Protein AF-A0A182SA28-F1 (afdb_monomer)

Sequence (100 aa):
LNVCTVRDQAQEDSLHHVNSLIDLIIASEDPVMSRQKCQQYLNACSTTDTTVYTDYDPSTICTDKKFESVLLGCTLDDQKTIKKRLQALLVYLTQQTIVH

Mean predicted aligned error: 6.6 Å

Secondary structure (DSSP, 8-state):
--------HHHHHHHHHHHHHHHHHHH-S-HHHHHHHHHHHHHHTTTT-TT---S--TTT----HHHHHHHTTS-HHHHHHHHHHHHHHHHHHHHHHH--

Organism: NCBI:txid74869

Solvent-accessible surface area (backbone atoms only — not comparable to full-atom values): 5789 Å² total; per-residue (Å²): 134,88,81,77,81,88,70,56,71,67,27,49,54,22,44,53,50,48,51,54,58,52,48,54,41,72,70,44,90,48,48,63,61,27,32,54,50,39,50,16,49,45,48,35,56,41,76,81,42,90,81,74,82,71,94,65,62,77,89,72,66,59,55,38,65,70,56,32,59,35,47,70,46,28,52,73,68,53,46,55,50,51,42,53,52,40,54,56,50,37,56,53,31,50,56,66,52,68,79,109

Nearest PDB structures (foldseek):
  8s6n-assembly4_G  TM=4.020E-01  e=2.499E+00  Mycosarcoma maydis
  1yhu-assembly1_D  TM=3.275E-01  e=7.297E+00  Riftia pachyptila

Structure (mmCIF, N/CA/C/O backbone):
data_AF-A0A182SA28-F1
#
_entry.id   AF-A0A182SA28-F1
#
loop_
_atom_site.group_PDB
_atom_site.id
_atom_site.type_symbol
_atom_site.label_atom_id
_atom_site.label_alt_id
_atom_site.label_comp_id
_atom_site.label_asym_id
_atom_site.label_entity_id
_atom_site.label_seq_id
_atom_site.pdbx_PDB_ins_code
_atom_site.Cartn_x
_atom_site.Cartn_y
_atom_site.Cartn_z
_atom_site.occupancy
_atom_site.B_iso_or_equiv
_atom_site.auth_seq_id
_atom_site.auth_comp_id
_atom_site.auth_asym_id
_atom_site.auth_atom_id
_atom_site.pdbx_PDB_model_num
ATOM 1 N N . LEU A 1 1 ? -15.235 -20.071 8.521 1.00 40.16 1 LEU A N 1
ATOM 2 C CA . LEU A 1 1 ? -15.458 -18.892 9.388 1.00 40.16 1 LEU A CA 1
ATOM 3 C C . LEU A 1 1 ? -15.185 -17.657 8.548 1.00 40.16 1 LEU A C 1
ATOM 5 O O . LEU A 1 1 ? -14.041 -17.461 8.167 1.00 40.16 1 LEU A O 1
ATOM 9 N N . ASN A 1 2 ? -16.221 -16.901 8.184 1.00 47.81 2 ASN A N 1
ATOM 10 C CA . ASN A 1 2 ? -16.047 -15.621 7.501 1.00 47.81 2 ASN A CA 1
ATOM 11 C C . ASN A 1 2 ? -15.950 -14.554 8.595 1.00 47.81 2 ASN A C 1
ATOM 13 O O . ASN A 1 2 ? -16.961 -14.183 9.185 1.00 47.81 2 ASN A O 1
ATOM 17 N N . VAL A 1 3 ? -14.729 -14.172 8.963 1.00 58.66 3 VAL A N 1
ATOM 18 C CA . VAL A 1 3 ? -14.503 -13.117 9.956 1.00 58.66 3 VAL A CA 1
ATOM 19 C C . VAL A 1 3 ? -14.695 -11.791 9.226 1.00 58.66 3 VAL A C 1
ATOM 21 O O . VAL A 1 3 ? -13.827 -11.376 8.467 1.00 58.66 3 VAL A O 1
ATOM 24 N N . CYS A 1 4 ? -15.858 -11.161 9.386 1.00 75.12 4 CYS A N 1
ATOM 25 C CA . CYS A 1 4 ? -16.035 -9.775 8.963 1.00 75.12 4 CYS A CA 1
ATOM 26 C C . CYS A 1 4 ? -15.333 -8.882 9.982 1.00 75.12 4 CYS A C 1
ATOM 28 O O . CYS A 1 4 ? -15.777 -8.779 11.125 1.00 75.12 4 CYS A O 1
ATOM 30 N N . THR A 1 5 ? -14.240 -8.245 9.570 1.00 81.25 5 THR A N 1
ATOM 31 C CA . THR A 1 5 ? -13.641 -7.143 10.321 1.00 8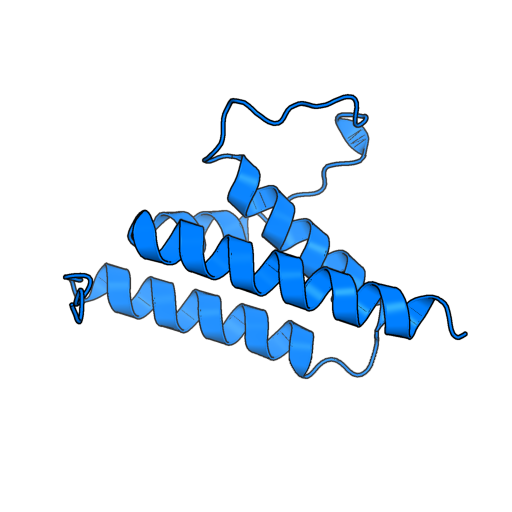1.25 5 THR A CA 1
ATOM 32 C C . THR A 1 5 ? -14.686 -6.036 10.451 1.00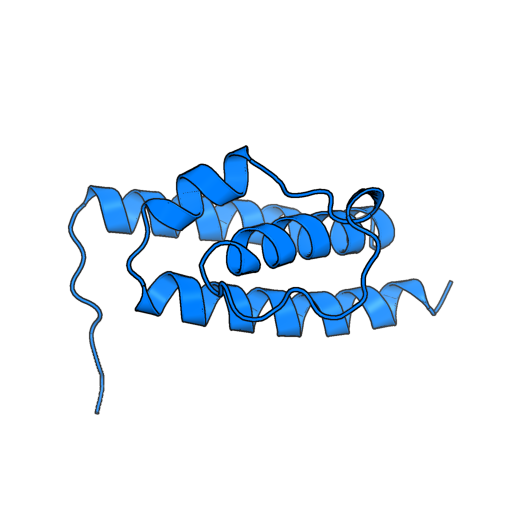 81.25 5 THR A C 1
ATOM 34 O O . THR A 1 5 ? -15.156 -5.514 9.442 1.00 81.25 5 THR A O 1
ATOM 37 N N . VAL A 1 6 ? -15.099 -5.712 11.677 1.00 90.31 6 VAL A N 1
ATOM 38 C CA . VAL A 1 6 ? -16.012 -4.589 11.929 1.00 90.31 6 VAL A CA 1
ATOM 39 C C . VAL A 1 6 ? -15.219 -3.295 11.788 1.00 90.31 6 VAL A C 1
ATOM 41 O O . VAL A 1 6 ? -14.162 -3.166 12.405 1.00 90.31 6 VAL A O 1
ATOM 44 N N . ARG A 1 7 ? -15.728 -2.358 10.983 1.00 93.62 7 ARG A N 1
ATOM 45 C CA . ARG A 1 7 ? -15.110 -1.051 10.744 1.00 93.62 7 ARG A CA 1
ATOM 46 C C . ARG A 1 7 ? -16.114 0.068 10.961 1.00 93.62 7 ARG A C 1
ATOM 48 O O . ARG A 1 7 ? -17.295 -0.095 10.656 1.00 93.62 7 ARG A O 1
ATOM 55 N N . ASP A 1 8 ? -15.639 1.195 11.470 1.00 96.12 8 ASP A N 1
ATOM 56 C CA . ASP A 1 8 ? -16.349 2.463 11.331 1.00 96.12 8 ASP A CA 1
ATOM 57 C C . ASP A 1 8 ? -16.036 3.127 9.975 1.00 96.12 8 ASP A C 1
ATOM 59 O O . ASP A 1 8 ? -15.211 2.647 9.193 1.00 96.12 8 ASP A O 1
ATOM 63 N N . GLN A 1 9 ? -16.713 4.240 9.684 1.00 97.25 9 GLN A N 1
ATOM 64 C CA . GLN A 1 9 ? -16.539 4.950 8.416 1.00 97.25 9 GLN A CA 1
ATOM 65 C C . GLN A 1 9 ? -15.099 5.447 8.214 1.00 97.25 9 GLN A C 1
ATOM 67 O O . GLN A 1 9 ? -14.574 5.358 7.109 1.00 97.25 9 GLN A O 1
ATOM 72 N N . ALA A 1 10 ? -14.440 5.931 9.270 1.00 97.75 10 ALA A N 1
ATOM 73 C CA . ALA A 1 10 ? -13.085 6.466 9.168 1.00 97.75 10 ALA A CA 1
ATOM 74 C C . ALA A 1 10 ? -12.058 5.357 8.883 1.00 97.75 10 ALA A C 1
ATOM 76 O O . ALA A 1 10 ? -11.097 5.564 8.135 1.00 97.75 10 ALA A O 1
ATOM 77 N N . GLN A 1 11 ? -12.275 4.169 9.448 1.00 97.81 11 GLN A N 1
ATOM 78 C CA . GLN A 1 11 ? -11.471 2.979 9.182 1.00 97.81 11 GLN A CA 1
ATOM 79 C C . GLN A 1 11 ? -11.656 2.476 7.747 1.00 97.81 11 GLN A C 1
ATOM 81 O O . GLN A 1 11 ? -10.672 2.106 7.106 1.00 97.81 11 GLN A O 1
ATOM 86 N N . GLU A 1 12 ? -12.885 2.492 7.221 1.00 97.75 12 GLU A N 1
ATOM 87 C CA . GLU A 1 12 ? -13.158 2.111 5.828 1.00 97.75 12 GLU A CA 1
ATOM 88 C C . GLU A 1 12 ? -12.540 3.118 4.841 1.00 97.75 12 GLU A C 1
ATOM 90 O O . GLU A 1 12 ? -11.866 2.717 3.892 1.00 97.75 12 GLU A O 1
ATOM 95 N N . ASP A 1 13 ? -12.650 4.423 5.111 1.00 98.38 13 ASP A N 1
ATOM 96 C CA . ASP A 1 13 ? -12.014 5.473 4.302 1.00 98.38 13 ASP A CA 1
ATOM 97 C C . ASP A 1 13 ? -10.481 5.330 4.296 1.00 98.38 13 ASP A C 1
ATOM 99 O O . ASP A 1 13 ? -9.830 5.438 3.250 1.00 98.38 13 ASP A O 1
ATOM 103 N N . SER A 1 14 ? -9.897 5.029 5.461 1.00 98.44 14 SER A N 1
ATOM 104 C CA . SER A 1 14 ? -8.462 4.756 5.595 1.00 98.44 14 SER A CA 1
ATOM 105 C C . SER A 1 14 ? -8.055 3.534 4.771 1.00 98.44 14 SER A C 1
ATOM 107 O O . SER A 1 14 ? -7.087 3.601 4.011 1.00 98.44 14 SER A O 1
ATOM 109 N N . LEU A 1 15 ? -8.821 2.441 4.845 1.00 98.19 15 LEU A N 1
ATOM 110 C CA . LEU A 1 15 ? -8.563 1.223 4.079 1.00 98.19 15 LEU A CA 1
ATOM 111 C C . LEU A 1 15 ? -8.660 1.465 2.566 1.00 98.19 15 LEU A C 1
ATOM 113 O O . LEU A 1 15 ? -7.785 1.028 1.812 1.00 98.19 15 LEU A O 1
ATOM 117 N N . HIS A 1 16 ? -9.680 2.192 2.106 1.00 98.31 16 HIS A N 1
ATOM 118 C CA . HIS A 1 16 ? -9.816 2.587 0.702 1.00 98.31 16 HIS A CA 1
ATOM 119 C C . HIS A 1 16 ? -8.623 3.413 0.218 1.00 98.31 16 HIS A C 1
ATOM 121 O O . HIS A 1 16 ? -8.108 3.184 -0.883 1.00 98.31 16 HIS A O 1
ATOM 127 N N . HIS A 1 17 ? -8.142 4.341 1.045 1.00 98.44 17 HIS A N 1
ATOM 128 C CA . HIS A 1 17 ? -6.985 5.158 0.710 1.00 98.44 17 HIS A CA 1
ATOM 129 C C . HIS A 1 17 ? -5.697 4.320 0.669 1.00 98.44 17 HIS A C 1
ATOM 131 O O . HIS A 1 17 ? -4.938 4.446 -0.292 1.00 98.44 17 HIS A O 1
ATOM 137 N N . VAL A 1 18 ? -5.476 3.399 1.620 1.00 98.44 18 VAL A N 1
ATOM 138 C CA . VAL A 1 18 ? -4.352 2.444 1.547 1.00 98.44 18 VAL A CA 1
ATOM 139 C C . VAL A 1 18 ? -4.396 1.646 0.245 1.00 98.44 18 VAL A C 1
ATOM 141 O O . VAL A 1 18 ? -3.384 1.554 -0.449 1.00 98.44 18 VAL A O 1
ATOM 144 N N . ASN A 1 19 ? -5.557 1.090 -0.109 1.00 98.25 19 ASN A N 1
ATOM 145 C CA . ASN A 1 19 ? -5.705 0.307 -1.334 1.00 98.25 19 ASN A CA 1
ATOM 146 C C . ASN A 1 19 ? -5.376 1.137 -2.578 1.00 98.25 19 ASN A C 1
ATOM 148 O O . ASN A 1 19 ? -4.591 0.684 -3.405 1.00 98.25 19 ASN A O 1
ATOM 152 N N . SER A 1 20 ? -5.863 2.377 -2.645 1.00 98.38 20 SER A N 1
ATOM 153 C CA . SER A 1 20 ? -5.562 3.293 -3.752 1.00 98.38 20 SER A CA 1
ATOM 154 C C . SER A 1 20 ? -4.060 3.579 -3.876 1.00 98.38 20 SER A C 1
ATOM 156 O O . SER A 1 20 ? -3.524 3.611 -4.979 1.00 98.38 20 SER A O 1
ATOM 158 N N . LEU A 1 21 ? -3.350 3.750 -2.754 1.00 98.31 21 LEU A N 1
ATOM 159 C CA . LEU A 1 21 ? -1.895 3.948 -2.758 1.00 98.31 21 LEU A CA 1
ATOM 160 C C . LEU A 1 21 ? -1.141 2.707 -3.260 1.00 98.31 21 LEU A C 1
ATOM 162 O O . LEU A 1 21 ? -0.144 2.842 -3.966 1.00 98.31 21 LEU A O 1
ATOM 166 N N . ILE A 1 22 ? -1.610 1.503 -2.920 1.00 98.06 22 ILE A N 1
ATOM 167 C CA . ILE A 1 22 ? -1.033 0.253 -3.437 1.00 98.06 22 ILE A CA 1
ATOM 168 C C . ILE A 1 22 ? -1.302 0.117 -4.938 1.00 98.06 22 ILE A C 1
ATOM 170 O O . ILE A 1 22 ? -0.414 -0.293 -5.683 1.00 98.06 22 ILE A O 1
ATOM 174 N N . ASP A 1 23 ? -2.490 0.494 -5.402 1.00 98.06 23 ASP A N 1
ATOM 175 C CA . ASP A 1 23 ? -2.840 0.411 -6.819 1.00 98.06 23 ASP A CA 1
ATOM 176 C C . ASP A 1 23 ? -1.968 1.350 -7.674 1.00 98.06 23 ASP A C 1
ATOM 178 O O . ASP A 1 23 ? -1.593 0.984 -8.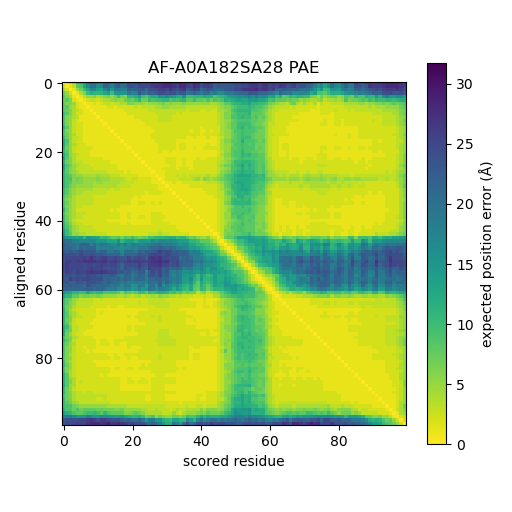785 1.00 98.06 23 ASP A O 1
ATOM 182 N N . LEU A 1 24 ? -1.526 2.495 -7.132 1.00 96.62 24 LEU A N 1
ATOM 183 C CA . LEU A 1 24 ? -0.532 3.362 -7.787 1.00 96.62 24 LEU A CA 1
ATOM 184 C C . LEU A 1 24 ? 0.838 2.689 -7.964 1.00 96.62 24 LEU A C 1
ATOM 186 O O . LEU A 1 24 ? 1.510 2.943 -8.961 1.00 96.62 24 LEU A O 1
ATOM 190 N N . ILE A 1 25 ? 1.258 1.830 -7.027 1.00 96.31 25 ILE A N 1
ATOM 191 C CA . ILE A 1 25 ? 2.488 1.033 -7.183 1.00 96.31 25 ILE A CA 1
ATOM 192 C C . ILE A 1 25 ? 2.311 0.028 -8.320 1.00 96.31 25 ILE A C 1
ATOM 194 O O . ILE A 1 25 ? 3.213 -0.147 -9.130 1.00 96.31 25 ILE A O 1
ATOM 198 N N . ILE A 1 26 ? 1.155 -0.633 -8.381 1.00 95.69 26 ILE A N 1
ATOM 199 C CA . ILE A 1 26 ? 0.872 -1.662 -9.390 1.00 95.69 26 ILE A CA 1
ATOM 200 C C . ILE A 1 26 ? 0.752 -1.046 -10.792 1.00 95.69 26 ILE A C 1
ATOM 202 O O . ILE A 1 26 ? 1.175 -1.662 -11.764 1.00 95.69 26 ILE A O 1
ATOM 206 N N . ALA A 1 27 ? 0.185 0.157 -10.897 1.00 95.81 27 ALA A N 1
ATOM 207 C CA . ALA A 1 27 ? -0.014 0.861 -12.162 1.00 95.81 27 ALA A CA 1
ATOM 208 C C . ALA A 1 27 ? 1.249 1.557 -12.701 1.00 95.81 27 ALA A C 1
ATOM 210 O O . ALA A 1 27 ? 1.242 2.025 -13.838 1.00 95.81 27 ALA A O 1
ATOM 211 N N . SER A 1 28 ? 2.310 1.673 -11.901 1.00 94.38 28 SER A N 1
ATOM 212 C CA . SER A 1 28 ? 3.544 2.339 -12.318 1.00 94.38 28 SER A CA 1
ATOM 213 C C . SER A 1 28 ? 4.308 1.501 -13.349 1.00 94.38 28 SER A C 1
ATOM 215 O O . SER A 1 28 ? 4.595 0.328 -13.129 1.00 94.38 28 SER A O 1
ATOM 217 N N . GLU A 1 29 ? 4.695 2.134 -14.457 1.00 92.75 29 GLU A N 1
ATOM 218 C CA . GLU A 1 29 ? 5.480 1.506 -15.532 1.00 92.75 29 GLU A CA 1
ATOM 219 C C . GLU A 1 29 ? 6.972 1.356 -15.183 1.00 92.75 29 GLU A C 1
ATOM 221 O O . GLU A 1 29 ? 7.699 0.652 -15.879 1.00 92.75 29 GLU A O 1
ATOM 226 N N . ASP A 1 30 ? 7.439 1.997 -14.104 1.00 94.31 30 ASP A N 1
ATOM 227 C CA . ASP A 1 30 ? 8.812 1.870 -13.613 1.00 94.31 30 ASP A CA 1
ATOM 228 C C . ASP A 1 30 ? 8.883 0.810 -12.495 1.00 94.31 30 ASP A C 1
ATOM 230 O O . ASP A 1 30 ? 8.471 1.076 -11.354 1.00 94.31 30 ASP A O 1
ATOM 234 N N . PRO A 1 31 ? 9.414 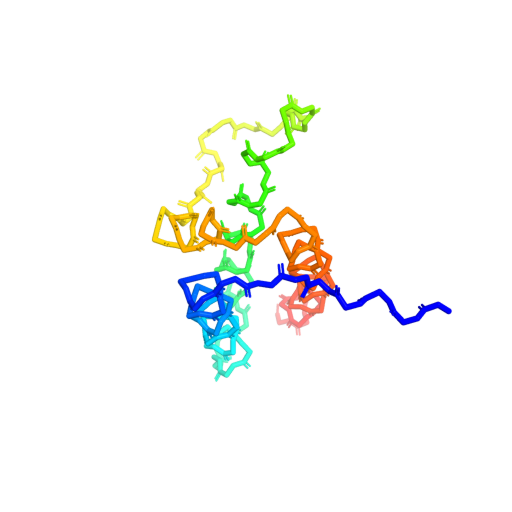-0.396 -12.771 1.00 90.56 31 PRO A N 1
ATOM 235 C CA . PRO A 1 31 ? 9.464 -1.472 -11.788 1.00 90.56 31 PRO A CA 1
ATOM 236 C C . PRO A 1 31 ? 10.469 -1.194 -10.659 1.00 90.56 31 PRO A C 1
ATOM 238 O O . PRO A 1 31 ? 10.279 -1.675 -9.539 1.00 90.56 31 PRO A O 1
ATOM 241 N N . VAL A 1 32 ? 11.510 -0.384 -10.895 1.00 92.69 32 VAL A N 1
ATOM 242 C CA . VAL A 1 32 ? 12.504 -0.022 -9.870 1.00 92.69 32 VAL A CA 1
ATOM 243 C C . VAL A 1 32 ? 11.886 0.936 -8.859 1.00 92.69 32 VAL A C 1
ATOM 245 O O . VAL A 1 32 ? 11.972 0.688 -7.651 1.00 92.69 32 VAL A O 1
ATOM 248 N N . MET A 1 33 ? 11.213 1.983 -9.338 1.00 93.00 33 MET A N 1
ATOM 249 C CA . MET A 1 33 ? 10.501 2.937 -8.482 1.00 93.00 33 MET A CA 1
ATOM 250 C C . MET A 1 33 ? 9.359 2.257 -7.726 1.00 93.00 33 MET A C 1
ATOM 252 O O . MET A 1 33 ? 9.207 2.465 -6.521 1.00 93.00 33 MET A O 1
ATOM 256 N N . SER A 1 34 ? 8.611 1.373 -8.392 1.00 95.75 34 SER A N 1
ATOM 257 C CA . SER A 1 34 ? 7.544 0.582 -7.762 1.00 95.75 34 SER A CA 1
ATOM 258 C C . SER A 1 34 ? 8.086 -0.288 -6.631 1.00 95.75 34 SER A C 1
ATOM 260 O O . SER A 1 34 ? 7.534 -0.292 -5.529 1.00 95.75 34 SER A O 1
ATOM 262 N N . ARG A 1 35 ? 9.214 -0.981 -6.858 1.00 95.12 35 ARG A N 1
ATOM 263 C CA . ARG A 1 35 ? 9.882 -1.803 -5.837 1.00 95.12 35 ARG A CA 1
ATOM 264 C C . ARG A 1 35 ? 10.326 -0.960 -4.644 1.00 95.12 35 ARG A C 1
ATOM 266 O O . ARG A 1 35 ? 10.047 -1.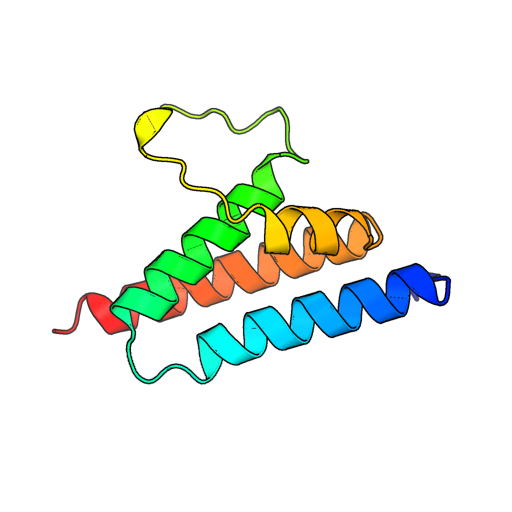326 -3.503 1.00 95.12 35 ARG A O 1
ATOM 273 N N . GLN A 1 36 ? 10.983 0.175 -4.892 1.00 93.75 36 GLN A N 1
ATOM 274 C CA . GLN A 1 36 ? 11.417 1.095 -3.835 1.00 93.75 36 GLN A CA 1
ATOM 275 C C . GLN A 1 36 ? 10.230 1.623 -3.023 1.00 93.75 36 GLN A C 1
ATOM 277 O O . GLN A 1 36 ? 10.273 1.620 -1.792 1.00 93.75 36 GLN A O 1
ATOM 282 N N . LYS A 1 37 ? 9.140 2.019 -3.689 1.00 95.81 37 LYS A N 1
ATOM 283 C CA . LYS A 1 37 ? 7.931 2.511 -3.023 1.00 95.81 37 LYS A CA 1
ATOM 284 C C . LYS A 1 37 ? 7.245 1.428 -2.193 1.00 95.81 37 LYS A C 1
ATOM 286 O O . LYS A 1 37 ? 6.875 1.676 -1.048 1.00 95.81 37 LYS A O 1
ATOM 291 N N . CYS A 1 38 ? 7.152 0.211 -2.730 1.00 96.50 38 CYS A N 1
ATOM 292 C CA . CYS A 1 38 ? 6.615 -0.945 -2.015 1.00 96.50 38 CYS A CA 1
ATOM 293 C C . CYS A 1 38 ? 7.434 -1.261 -0.756 1.00 96.50 38 CYS A C 1
ATOM 295 O O . CYS A 1 38 ? 6.858 -1.543 0.293 1.00 96.50 38 CYS A O 1
ATOM 297 N N . GLN A 1 39 ? 8.766 -1.152 -0.828 1.00 94.50 39 GLN A N 1
ATOM 298 C CA . GLN A 1 39 ? 9.637 -1.300 0.339 1.00 94.50 39 GLN A CA 1
ATOM 299 C C . GLN A 1 39 ? 9.373 -0.212 1.392 1.00 94.50 39 GLN A C 1
ATOM 301 O O . GLN A 1 39 ? 9.260 -0.529 2.573 1.00 94.50 39 GLN A O 1
ATOM 306 N N . GLN A 1 40 ? 9.214 1.055 0.986 1.00 94.25 40 GLN A N 1
ATOM 307 C CA . GLN A 1 40 ? 8.891 2.155 1.910 1.00 94.25 40 GLN A CA 1
ATOM 308 C C . GLN A 1 40 ? 7.545 1.949 2.624 1.00 94.25 40 GLN A C 1
ATOM 310 O O . GLN A 1 40 ? 7.423 2.269 3.808 1.00 94.25 40 GLN A O 1
ATOM 315 N N . TYR A 1 41 ? 6.542 1.406 1.926 1.00 96.31 41 TYR A N 1
ATOM 316 C CA . TYR A 1 41 ? 5.245 1.055 2.520 1.00 96.31 41 TYR A CA 1
ATOM 317 C C . TYR A 1 41 ? 5.367 -0.134 3.470 1.00 96.31 41 TYR A C 1
ATOM 319 O O . TYR A 1 41 ? 4.792 -0.118 4.555 1.00 96.31 41 TYR A O 1
ATOM 327 N N . LEU A 1 42 ? 6.162 -1.145 3.112 1.00 94.38 42 LEU A N 1
ATOM 328 C CA . LEU A 1 42 ? 6.390 -2.295 3.980 1.00 94.38 42 LEU A CA 1
ATOM 329 C C . LEU A 1 42 ? 7.119 -1.899 5.273 1.00 94.38 42 LEU A C 1
ATOM 331 O O . LEU A 1 42 ? 6.761 -2.382 6.344 1.00 94.38 42 LEU A O 1
ATOM 335 N N . ASN A 1 43 ? 8.073 -0.966 5.192 1.00 91.38 43 ASN A N 1
ATOM 336 C CA . ASN A 1 43 ? 8.745 -0.392 6.359 1.00 91.38 43 ASN A CA 1
ATOM 337 C C . ASN A 1 43 ? 7.755 0.340 7.287 1.00 91.38 43 ASN A C 1
ATOM 339 O O . ASN A 1 43 ? 7.886 0.258 8.507 1.00 91.38 43 ASN A O 1
ATOM 343 N N . ALA A 1 44 ? 6.728 0.996 6.732 1.00 92.62 44 ALA A N 1
ATOM 344 C CA . ALA A 1 44 ? 5.656 1.623 7.513 1.00 92.62 44 ALA A CA 1
ATOM 345 C C . ALA A 1 44 ? 4.768 0.602 8.243 1.00 92.62 44 ALA A C 1
ATOM 347 O O . ALA A 1 44 ? 4.203 0.916 9.282 1.00 92.62 44 ALA A O 1
ATOM 348 N N . CYS A 1 45 ? 4.663 -0.632 7.740 1.00 90.62 45 CYS A N 1
ATOM 349 C CA . CYS A 1 45 ? 3.979 -1.721 8.442 1.00 90.62 45 CYS A CA 1
ATOM 350 C C . CYS A 1 45 ? 4.817 -2.339 9.574 1.00 90.62 45 CYS A C 1
ATOM 352 O O . CYS A 1 45 ? 4.315 -3.194 10.302 1.00 90.62 45 CYS A O 1
ATOM 354 N N . SER A 1 46 ? 6.104 -1.996 9.684 1.00 73.12 46 SER A N 1
ATOM 355 C CA . SER A 1 46 ? 6.999 -2.537 10.714 1.00 73.12 46 SER A CA 1
ATOM 356 C C . SER A 1 46 ? 7.029 -1.686 11.982 1.00 73.12 46 SER A C 1
ATOM 358 O O . SER A 1 46 ? 7.423 -2.199 13.021 1.00 73.12 46 SER A O 1
ATOM 360 N N . THR A 1 47 ? 6.549 -0.436 11.965 1.00 61.84 47 THR A N 1
ATOM 361 C CA . THR A 1 47 ? 6.414 0.359 13.203 1.00 61.84 47 THR A CA 1
ATOM 362 C C . THR A 1 47 ? 5.354 -0.202 14.157 1.00 61.84 47 THR A C 1
ATOM 364 O O . THR A 1 47 ? 5.392 0.092 15.350 1.00 61.84 47 THR A O 1
ATOM 367 N N . THR A 1 48 ? 4.469 -1.078 13.673 1.00 53.16 48 THR A N 1
ATOM 368 C CA . THR A 1 48 ? 3.536 -1.861 14.494 1.00 53.16 48 THR A CA 1
ATOM 369 C C . THR A 1 48 ? 4.090 -3.194 15.008 1.00 53.16 48 THR A C 1
ATOM 371 O O . THR A 1 48 ? 3.497 -3.761 15.923 1.00 53.16 48 THR A O 1
ATOM 374 N N . ASP A 1 49 ? 5.228 -3.673 14.493 1.00 49.78 49 ASP A N 1
ATOM 375 C CA . ASP A 1 49 ? 5.959 -4.845 15.000 1.00 49.78 49 ASP A CA 1
ATOM 376 C C . ASP A 1 49 ? 7.274 -4.370 15.643 1.00 49.78 49 ASP A C 1
ATOM 378 O O . ASP A 1 49 ? 8.329 -4.321 15.011 1.00 49.78 49 ASP A O 1
ATOM 382 N N . THR A 1 50 ? 7.244 -4.046 16.937 1.00 46.59 50 THR A N 1
ATOM 383 C CA . THR A 1 50 ? 8.415 -3.611 17.731 1.00 46.59 50 THR A CA 1
ATOM 384 C C . THR A 1 50 ? 9.542 -4.653 17.841 1.00 46.59 50 THR A C 1
ATOM 386 O O . THR A 1 50 ? 10.547 -4.402 18.502 1.00 46.59 50 THR A O 1
ATOM 389 N N . THR A 1 51 ? 9.400 -5.822 17.212 1.00 44.72 51 THR A N 1
ATOM 390 C CA . THR A 1 51 ? 10.316 -6.969 17.300 1.00 44.72 51 THR A CA 1
ATOM 391 C C . THR A 1 51 ? 11.226 -7.143 16.082 1.00 44.72 51 THR A C 1
ATOM 393 O O . THR A 1 51 ? 12.141 -7.962 16.138 1.00 44.72 51 THR A O 1
ATOM 396 N N . VAL A 1 52 ? 11.034 -6.379 14.998 1.00 44.50 52 VAL A N 1
ATOM 397 C CA . VAL A 1 52 ? 11.808 -6.530 13.748 1.00 44.50 52 VAL A CA 1
ATOM 398 C C . VAL A 1 52 ? 12.740 -5.335 13.531 1.00 44.50 52 VAL A C 1
ATOM 400 O O . VAL A 1 52 ? 12.654 -4.620 12.539 1.00 44.50 52 VAL A O 1
ATOM 403 N N . TYR A 1 53 ? 13.665 -5.127 14.465 1.00 44.69 53 TYR A N 1
ATOM 404 C CA . TYR A 1 53 ? 14.921 -4.428 14.177 1.00 44.69 53 TYR A CA 1
ATOM 405 C C . TYR A 1 53 ? 16.023 -5.485 14.041 1.00 44.69 53 TYR A C 1
ATOM 407 O O . TYR A 1 53 ? 16.893 -5.621 14.893 1.00 44.69 53 TYR A O 1
ATOM 415 N N . THR A 1 54 ? 15.930 -6.315 13.002 1.00 44.78 54 THR A N 1
ATOM 416 C CA . THR A 1 54 ? 17.002 -7.242 12.616 1.00 44.78 54 THR A CA 1
ATOM 417 C C . THR A 1 54 ? 18.009 -6.481 11.761 1.00 44.78 54 THR A C 1
ATOM 419 O O . THR A 1 54 ? 17.628 -6.089 10.664 1.00 44.78 54 THR A O 1
ATOM 422 N N . ASP A 1 55 ? 19.230 -6.268 12.264 1.00 47.44 55 ASP A N 1
ATOM 423 C CA . ASP 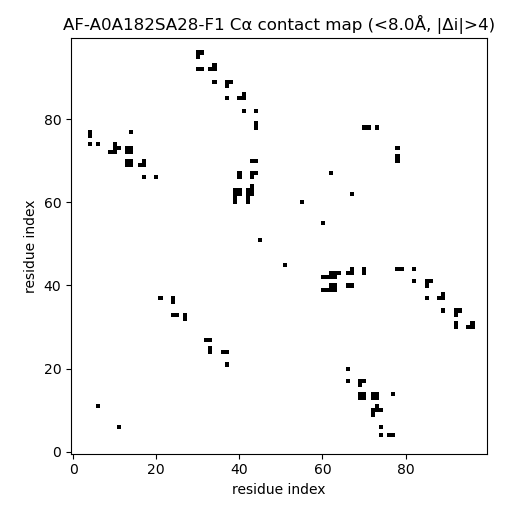A 1 55 ? 20.518 -5.994 11.577 1.00 47.44 55 ASP A CA 1
ATOM 424 C C . ASP A 1 55 ? 20.597 -5.032 10.366 1.00 47.44 55 ASP A C 1
ATOM 426 O O . ASP A 1 55 ? 21.672 -4.858 9.792 1.00 47.44 55 ASP A O 1
ATOM 430 N N . TYR A 1 56 ? 19.518 -4.363 9.966 1.00 50.56 56 TYR A N 1
ATOM 431 C CA . TYR A 1 56 ? 19.528 -3.391 8.880 1.00 50.56 56 TYR A CA 1
ATOM 432 C C . TYR A 1 56 ? 19.930 -2.018 9.405 1.00 50.56 56 TYR A C 1
ATOM 434 O O . TYR A 1 56 ? 19.408 -1.530 10.408 1.00 50.56 56 TYR A O 1
ATOM 442 N N . ASP A 1 57 ? 20.862 -1.393 8.690 1.00 48.91 57 ASP A N 1
ATOM 443 C CA . ASP A 1 57 ? 21.349 -0.055 8.978 1.00 48.91 57 ASP A CA 1
ATOM 444 C C . ASP A 1 57 ? 20.172 0.948 9.085 1.00 48.91 57 ASP A C 1
ATOM 446 O O . ASP A 1 57 ? 19.410 1.099 8.122 1.00 48.91 57 ASP A O 1
ATOM 450 N N . PRO A 1 58 ? 20.004 1.659 10.217 1.00 51.62 58 PRO A N 1
ATOM 451 C CA . PRO A 1 58 ? 18.884 2.576 10.436 1.00 51.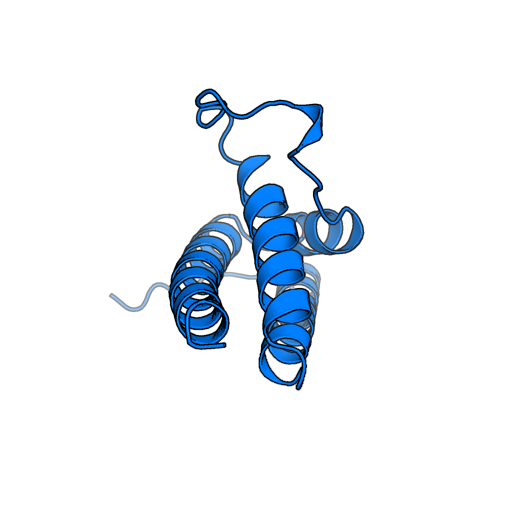62 58 PRO A CA 1
ATOM 452 C C . PRO A 1 58 ? 18.782 3.704 9.401 1.00 51.62 58 PRO A C 1
ATOM 454 O O . PRO A 1 58 ? 17.701 4.261 9.217 1.00 51.62 58 PRO A O 1
ATOM 457 N N . SER A 1 59 ? 19.881 4.038 8.708 1.00 48.31 59 SER A N 1
ATOM 458 C CA . SER A 1 59 ? 19.883 5.059 7.654 1.00 48.31 59 SER A CA 1
ATOM 459 C C . SER A 1 59 ? 19.310 4.553 6.322 1.00 48.31 59 SER A C 1
ATOM 461 O O . SER A 1 59 ? 18.931 5.358 5.471 1.00 48.31 59 SER A O 1
ATOM 463 N N . THR A 1 60 ? 19.148 3.232 6.161 1.00 52.06 60 THR A N 1
ATOM 464 C CA . THR A 1 60 ? 18.537 2.605 4.972 1.00 52.06 60 THR A CA 1
ATOM 465 C C . THR A 1 60 ? 17.020 2.421 5.065 1.00 52.06 60 THR A C 1
ATOM 467 O O . THR A 1 60 ? 16.363 2.165 4.051 1.00 52.06 60 THR A O 1
ATOM 470 N N . ILE A 1 61 ? 16.423 2.600 6.248 1.00 64.06 61 ILE A N 1
ATOM 471 C CA . ILE A 1 61 ? 14.981 2.419 6.456 1.00 64.06 61 ILE A CA 1
ATOM 472 C C . ILE A 1 61 ? 14.253 3.728 6.135 1.00 64.06 61 ILE A C 1
ATOM 474 O O . ILE A 1 61 ? 13.817 4.479 7.006 1.00 64.06 61 ILE A O 1
ATOM 478 N N . CYS A 1 62 ? 14.118 4.024 4.843 1.00 80.06 62 CYS A N 1
ATOM 479 C CA . CYS A 1 62 ? 13.198 5.064 4.402 1.00 80.06 62 CYS A CA 1
ATOM 480 C C . CYS A 1 62 ? 11.760 4.540 4.553 1.00 80.06 62 CYS A C 1
ATOM 482 O O . CYS A 1 62 ? 11.391 3.541 3.930 1.00 80.06 62 CYS A O 1
ATOM 484 N N . THR A 1 63 ? 10.960 5.199 5.390 1.00 89.25 63 THR A N 1
ATOM 485 C CA . THR A 1 63 ? 9.535 4.901 5.592 1.00 89.25 63 THR A CA 1
ATOM 486 C C . THR A 1 63 ? 8.689 6.008 4.979 1.00 89.25 63 THR A C 1
ATOM 488 O O . THR A 1 63 ? 8.978 7.191 5.169 1.00 89.25 63 THR A O 1
ATOM 491 N N . ASP A 1 64 ? 7.609 5.648 4.285 1.00 93.50 64 ASP A N 1
ATOM 492 C CA . ASP A 1 64 ? 6.650 6.639 3.798 1.00 93.50 64 ASP A CA 1
ATOM 493 C C . ASP A 1 64 ? 5.700 7.068 4.927 1.00 93.50 64 ASP A C 1
ATOM 495 O O . ASP A 1 64 ? 4.792 6.334 5.316 1.00 93.50 64 ASP A O 1
ATOM 499 N N . LYS A 1 65 ? 5.907 8.283 5.445 1.00 92.06 65 LYS A N 1
ATOM 500 C CA . LYS A 1 65 ? 5.114 8.842 6.551 1.00 92.06 65 LYS A CA 1
ATOM 501 C C . LYS A 1 65 ? 3.661 9.134 6.187 1.00 92.06 65 LYS A C 1
ATOM 503 O O . LYS A 1 65 ? 2.799 9.088 7.064 1.00 92.06 65 LYS A O 1
ATOM 508 N N . LYS A 1 66 ? 3.366 9.405 4.912 1.00 94.31 66 LYS A N 1
ATOM 509 C CA . LYS A 1 66 ? 1.988 9.609 4.453 1.00 94.31 66 LYS A CA 1
ATOM 510 C C . LYS A 1 66 ? 1.240 8.281 4.469 1.00 94.31 66 LYS A C 1
ATOM 512 O O . LYS A 1 66 ? 0.137 8.218 4.999 1.00 94.31 66 LYS A O 1
ATOM 517 N N . PHE A 1 67 ? 1.851 7.227 3.936 1.00 97.00 67 PHE A N 1
ATOM 518 C CA . PHE A 1 67 ? 1.287 5.882 3.975 1.00 97.00 67 PHE A CA 1
ATOM 519 C C . PHE A 1 67 ? 1.138 5.379 5.413 1.00 97.00 67 PHE A C 1
ATOM 521 O O . PHE A 1 67 ? 0.069 4.894 5.763 1.00 97.00 67 PHE A O 1
ATOM 528 N N . GLU A 1 68 ? 2.160 5.561 6.258 1.00 95.94 68 GLU A N 1
ATOM 529 C CA . GLU A 1 68 ? 2.116 5.197 7.682 1.00 95.94 68 GLU A CA 1
ATOM 530 C C . GLU A 1 68 ? 0.915 5.835 8.393 1.00 95.94 68 GLU A C 1
ATOM 532 O O . GLU A 1 68 ? 0.151 5.145 9.064 1.00 95.94 68 GLU A O 1
ATOM 537 N N . SER A 1 69 ? 0.691 7.137 8.185 1.00 95.94 69 SER A N 1
ATOM 538 C CA . SER A 1 69 ? -0.438 7.843 8.796 1.00 95.94 69 SER A CA 1
ATOM 539 C C . SER A 1 69 ? -1.798 7.280 8.375 1.00 95.94 69 SER A C 1
ATOM 541 O O . SER A 1 69 ? -2.703 7.224 9.202 1.00 95.94 69 SER A O 1
ATOM 543 N N . VAL A 1 70 ? -1.963 6.889 7.108 1.00 97.88 70 VAL A N 1
ATOM 544 C CA . VAL A 1 70 ? -3.222 6.313 6.602 1.00 97.88 70 VAL A CA 1
ATOM 545 C C . VAL A 1 70 ? -3.386 4.868 7.090 1.00 97.88 70 VAL A C 1
ATOM 547 O O . VAL A 1 70 ? -4.473 4.465 7.499 1.00 97.88 70 VAL A O 1
ATOM 550 N N . LEU A 1 71 ? -2.295 4.099 7.116 1.00 97.56 71 LEU A N 1
ATOM 551 C CA . LEU A 1 71 ? -2.263 2.722 7.607 1.00 97.56 71 LEU A CA 1
ATOM 552 C C . LEU A 1 71 ? -2.704 2.630 9.074 1.00 97.56 71 LEU A C 1
ATOM 554 O O . LEU A 1 71 ? -3.488 1.747 9.416 1.00 97.56 71 LEU A O 1
ATOM 558 N N . LEU A 1 72 ? -2.244 3.554 9.926 1.00 96.06 72 LEU A N 1
ATOM 559 C CA . LEU A 1 72 ? -2.625 3.612 11.343 1.00 96.06 72 LEU A CA 1
ATOM 560 C C . LEU A 1 72 ? -4.120 3.897 11.561 1.00 96.06 72 LEU A C 1
ATOM 562 O O . LEU A 1 72 ? -4.641 3.572 12.625 1.00 96.06 72 LEU A O 1
ATOM 566 N N . GLY A 1 73 ? -4.813 4.459 10.565 1.00 96.81 73 GLY A N 1
ATOM 567 C CA . GLY A 1 73 ? -6.269 4.627 10.579 1.00 96.81 73 GLY A CA 1
ATOM 568 C C . GLY A 1 73 ? -7.047 3.334 10.309 1.00 96.81 73 GLY A C 1
ATOM 569 O O . GLY A 1 73 ? -8.244 3.275 10.572 1.00 96.81 73 GLY A O 1
ATOM 570 N N . CYS A 1 74 ? -6.390 2.283 9.810 1.00 96.88 74 CYS A N 1
ATOM 571 C CA . CYS A 1 74 ? -7.010 0.981 9.567 1.00 96.88 74 CYS A CA 1
ATOM 572 C C . CYS A 1 74 ? -7.053 0.128 10.84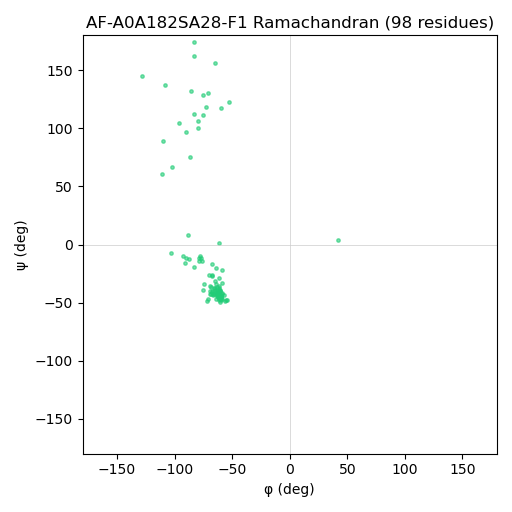5 1.00 96.88 74 CYS A C 1
ATOM 574 O O . CYS A 1 74 ? -6.267 0.324 11.776 1.00 96.88 74 CYS A O 1
ATOM 576 N N . THR A 1 75 ? -7.903 -0.903 10.864 1.00 95.31 75 THR A N 1
ATOM 577 C CA . THR A 1 75 ? -7.886 -1.892 11.954 1.00 95.31 75 THR A CA 1
ATOM 578 C C . THR A 1 75 ? -6.572 -2.683 11.972 1.00 95.31 75 THR A C 1
ATOM 580 O O . THR A 1 75 ? -5.916 -2.846 10.942 1.00 95.31 75 THR A O 1
ATOM 583 N N . LEU A 1 76 ? -6.195 -3.251 13.123 1.00 93.19 76 LEU A N 1
ATOM 584 C CA . LEU A 1 76 ? -4.980 -4.073 13.222 1.00 93.19 76 LEU A CA 1
ATOM 585 C C . LEU A 1 76 ? -5.000 -5.290 12.281 1.00 93.19 76 LEU A C 1
ATOM 587 O O . LEU A 1 76 ? -3.951 -5.701 11.786 1.00 93.19 76 LEU A O 1
ATOM 591 N N . ASP A 1 77 ? -6.169 -5.876 12.021 1.00 93.56 77 ASP A N 1
ATOM 592 C CA . ASP A 1 77 ? -6.282 -7.025 11.118 1.00 93.56 77 ASP A CA 1
ATOM 593 C C . ASP A 1 77 ? -6.150 -6.621 9.647 1.00 93.56 77 ASP A C 1
ATOM 595 O O . ASP A 1 77 ? -5.518 -7.342 8.864 1.00 93.56 77 ASP A O 1
ATOM 599 N N . ASP A 1 78 ? -6.639 -5.433 9.282 1.00 95.44 78 ASP A N 1
ATOM 600 C CA . ASP A 1 78 ? -6.371 -4.854 7.967 1.00 95.44 78 ASP A CA 1
ATOM 601 C C . ASP A 1 78 ? -4.878 -4.565 7.809 1.00 95.44 78 ASP A C 1
ATOM 603 O O . ASP A 1 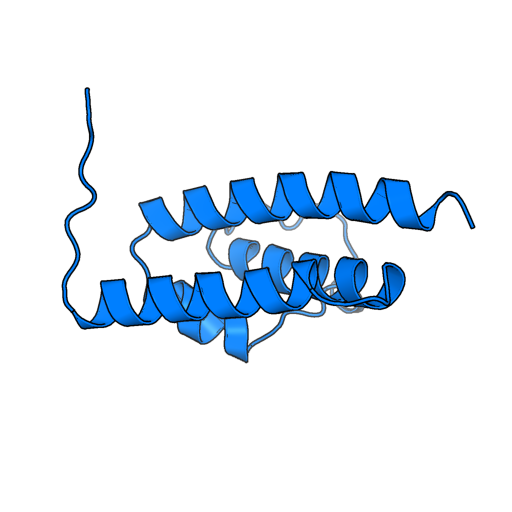78 ? -4.286 -4.986 6.819 1.00 95.44 78 ASP A O 1
ATOM 607 N N . GLN A 1 79 ? -4.232 -3.945 8.804 1.00 96.12 79 GLN A N 1
ATOM 608 C CA . GLN A 1 79 ? -2.793 -3.654 8.763 1.00 96.12 79 GLN A CA 1
ATOM 609 C C . GLN A 1 79 ? -1.951 -4.927 8.553 1.00 96.12 79 GLN A C 1
ATOM 611 O O . GLN A 1 79 ? -1.055 -4.947 7.705 1.00 96.12 79 GLN A O 1
ATOM 616 N N . LYS A 1 80 ? -2.277 -6.031 9.245 1.00 93.69 80 LYS A N 1
ATOM 617 C CA . LYS A 1 80 ? -1.632 -7.345 9.028 1.00 93.69 80 LYS A CA 1
ATOM 618 C C . LYS A 1 80 ? -1.864 -7.875 7.613 1.00 93.69 80 LYS A C 1
ATOM 620 O O . LYS A 1 80 ? -0.960 -8.454 7.009 1.00 93.69 80 LYS A O 1
ATOM 625 N N . THR A 1 81 ? -3.075 -7.712 7.089 1.00 94.88 81 THR A N 1
ATOM 626 C CA . THR A 1 81 ? -3.444 -8.180 5.745 1.00 94.88 81 THR A CA 1
ATOM 627 C C . THR A 1 81 ? -2.738 -7.363 4.662 1.00 94.88 81 THR A C 1
ATOM 629 O O . THR A 1 81 ? -2.170 -7.932 3.730 1.00 94.88 81 THR A O 1
ATOM 632 N N . ILE A 1 82 ? -2.677 -6.042 4.830 1.00 97.06 82 ILE A N 1
ATOM 633 C CA . ILE A 1 82 ? -1.938 -5.105 3.981 1.00 97.06 82 ILE A CA 1
ATOM 634 C C . ILE A 1 82 ? -0.444 -5.444 3.981 1.00 97.06 82 ILE A C 1
ATOM 636 O O . ILE A 1 82 ? 0.147 -5.557 2.908 1.00 97.06 82 ILE A O 1
ATOM 640 N N . LYS A 1 83 ? 0.160 -5.696 5.152 1.00 96.12 83 LYS A N 1
ATOM 641 C CA . LYS A 1 83 ? 1.566 -6.124 5.262 1.00 96.12 83 LYS A CA 1
ATOM 642 C C . LYS A 1 83 ? 1.838 -7.376 4.427 1.00 96.12 83 LYS A C 1
ATOM 644 O O . LYS A 1 83 ? 2.777 -7.387 3.636 1.00 96.12 83 LYS A O 1
ATOM 649 N N . LYS A 1 84 ? 0.984 -8.401 4.530 1.00 95.88 84 LYS A N 1
ATOM 650 C CA . LYS A 1 84 ? 1.098 -9.627 3.716 1.00 95.88 84 LYS A CA 1
ATOM 651 C C . LYS A 1 84 ? 0.970 -9.342 2.216 1.00 95.88 84 LYS A C 1
ATOM 653 O O . LYS A 1 84 ? 1.741 -9.889 1.429 1.00 95.88 84 LYS A O 1
ATOM 658 N N . ARG A 1 85 ? 0.036 -8.467 1.816 1.00 97.69 85 ARG A N 1
ATOM 659 C CA . ARG A 1 85 ? -0.131 -8.034 0.415 1.00 97.69 85 ARG A CA 1
ATOM 660 C C . ARG A 1 85 ? 1.137 -7.349 -0.106 1.00 97.69 85 ARG A C 1
ATOM 662 O O . ARG A 1 85 ? 1.609 -7.701 -1.183 1.00 97.69 85 ARG A O 1
ATOM 669 N N . LEU A 1 86 ? 1.712 -6.427 0.666 1.00 97.62 86 LEU A N 1
ATOM 670 C CA . LEU A 1 86 ? 2.947 -5.717 0.315 1.00 97.62 86 LEU A CA 1
ATOM 671 C C . LEU A 1 86 ? 4.163 -6.648 0.246 1.00 97.62 86 LEU A C 1
ATOM 673 O O . LEU A 1 86 ? 4.972 -6.509 -0.663 1.00 97.62 86 LEU A O 1
ATOM 677 N N . GLN A 1 87 ? 4.282 -7.626 1.151 1.00 95.69 87 GLN A N 1
ATOM 678 C CA . GLN A 1 87 ? 5.348 -8.636 1.095 1.00 95.69 87 GLN A CA 1
ATOM 679 C C . GLN A 1 87 ? 5.289 -9.441 -0.207 1.00 95.69 87 GLN A C 1
ATOM 681 O O . GLN A 1 87 ? 6.303 -9.586 -0.888 1.00 95.69 87 GLN A O 1
ATOM 686 N N . ALA A 1 88 ? 4.101 -9.926 -0.582 1.00 96.12 88 ALA A N 1
ATOM 687 C CA . ALA A 1 88 ? 3.918 -10.663 -1.830 1.00 96.12 88 ALA A CA 1
ATOM 688 C C . ALA A 1 88 ? 4.218 -9.790 -3.062 1.00 96.12 88 ALA A C 1
ATOM 690 O O . ALA A 1 88 ? 4.908 -10.231 -3.982 1.00 96.12 88 ALA A O 1
ATOM 691 N N . LEU A 1 89 ? 3.751 -8.537 -3.058 1.00 96.62 89 LEU A N 1
ATOM 692 C CA . LEU A 1 89 ? 4.002 -7.587 -4.142 1.00 96.62 89 LEU A CA 1
ATOM 693 C C . LEU A 1 89 ? 5.495 -7.256 -4.287 1.00 96.62 89 LEU A C 1
ATOM 695 O O . LEU A 1 89 ? 6.008 -7.220 -5.402 1.00 96.62 89 LEU A O 1
ATOM 699 N N . LEU A 1 90 ? 6.213 -7.074 -3.178 1.00 95.44 90 LEU A N 1
ATOM 700 C CA . LEU A 1 90 ? 7.649 -6.800 -3.191 1.00 95.44 90 LEU A CA 1
ATOM 701 C C . LEU A 1 90 ? 8.451 -7.960 -3.794 1.00 95.44 90 LEU A C 1
ATOM 703 O O . LEU A 1 90 ? 9.383 -7.716 -4.560 1.00 95.44 90 LEU A O 1
ATOM 707 N N . VAL A 1 91 ? 8.085 -9.211 -3.486 1.00 94.56 91 VAL A N 1
ATOM 708 C CA . VAL A 1 91 ? 8.713 -10.397 -4.096 1.00 94.56 91 VAL A CA 1
ATOM 709 C C . VAL A 1 91 ? 8.545 -10.368 -5.616 1.00 94.56 91 VAL A C 1
ATOM 711 O O . VAL A 1 91 ? 9.525 -10.529 -6.343 1.00 94.56 91 VAL A O 1
ATOM 714 N N . TYR A 1 92 ? 7.330 -10.094 -6.095 1.00 94.69 92 TYR A N 1
ATOM 715 C CA . TYR A 1 92 ? 7.039 -9.974 -7.524 1.00 94.69 92 TYR A CA 1
ATOM 716 C C . TYR A 1 92 ? 7.834 -8.843 -8.198 1.00 94.69 92 TYR A C 1
ATOM 718 O O . TYR A 1 92 ? 8.512 -9.068 -9.199 1.00 94.69 92 TYR A O 1
ATOM 726 N N . LEU A 1 93 ? 7.819 -7.638 -7.622 1.00 93.12 93 LEU A N 1
ATOM 727 C CA . LEU A 1 93 ? 8.545 -6.481 -8.160 1.00 93.12 93 LEU A CA 1
ATOM 728 C C . LEU A 1 93 ? 10.061 -6.703 -8.162 1.00 93.12 93 LEU A C 1
ATOM 730 O O . LEU A 1 93 ? 10.752 -6.303 -9.094 1.00 93.12 93 LEU A O 1
ATOM 734 N N . THR A 1 94 ? 10.591 -7.387 -7.147 1.00 91.25 94 THR A N 1
ATOM 735 C CA . THR A 1 94 ? 12.014 -7.743 -7.094 1.00 91.25 94 THR A CA 1
ATOM 736 C C . THR A 1 94 ? 12.397 -8.627 -8.277 1.00 91.25 94 THR A C 1
ATOM 738 O O . THR A 1 94 ? 13.387 -8.333 -8.947 1.00 91.25 94 THR A O 1
ATOM 741 N N . GLN A 1 95 ? 11.584 -9.638 -8.600 1.00 91.50 95 GLN A N 1
ATOM 742 C CA . GLN A 1 95 ? 11.809 -10.495 -9.768 1.00 91.50 95 GLN A CA 1
ATOM 743 C C . GLN A 1 95 ? 11.815 -9.693 -11.071 1.00 91.50 95 GLN A C 1
ATOM 745 O O . GLN A 1 95 ? 12.720 -9.879 -11.873 1.00 91.50 95 GLN A O 1
ATOM 750 N N . GLN A 1 96 ? 10.884 -8.753 -11.262 1.00 87.31 96 GLN A N 1
ATOM 751 C CA . GLN A 1 96 ? 10.854 -7.919 -12.472 1.00 87.31 96 GLN A CA 1
ATOM 752 C C . GLN A 1 96 ? 12.110 -7.063 -12.660 1.00 87.31 96 GLN A C 1
ATOM 754 O O . GLN A 1 96 ? 12.494 -6.749 -13.781 1.00 87.31 96 GLN A O 1
ATOM 759 N N . THR A 1 97 ? 12.763 -6.685 -11.566 1.00 83.31 97 THR A N 1
ATOM 760 C CA . THR A 1 97 ? 13.917 -5.779 -11.606 1.00 83.31 97 THR A CA 1
ATOM 761 C C . THR A 1 97 ? 15.273 -6.470 -11.679 1.00 83.31 97 THR A C 1
ATOM 763 O O . THR A 1 97 ? 16.272 -5.795 -11.885 1.00 83.31 97 THR A O 1
ATOM 766 N N . ILE A 1 98 ? 15.321 -7.792 -11.494 1.00 77.75 98 ILE A N 1
ATOM 767 C CA . ILE A 1 98 ? 16.540 -8.601 -11.674 1.00 77.75 98 ILE A CA 1
ATOM 768 C C . ILE A 1 98 ? 16.739 -8.968 -13.158 1.00 77.75 98 ILE A C 1
ATOM 770 O O . ILE A 1 98 ? 17.838 -9.325 -13.565 1.00 77.75 98 ILE A O 1
ATOM 774 N N . VAL A 1 99 ? 15.682 -8.888 -13.974 1.00 59.22 99 VAL A N 1
ATOM 775 C CA . VAL A 1 99 ? 15.669 -9.340 -15.379 1.00 59.22 99 VAL A CA 1
ATOM 776 C C . VAL A 1 99 ? 16.125 -8.238 -16.361 1.00 59.22 99 VAL A C 1
ATOM 778 O O . VAL A 1 99 ? 16.068 -8.437 -17.572 1.00 59.22 99 VAL A O 1
ATOM 781 N N . HIS A 1 100 ? 16.618 -7.100 -15.863 1.00 46.94 100 HIS A N 1
ATOM 782 C CA . HIS A 1 100 ? 17.158 -5.999 -16.669 1.00 46.94 100 HIS A CA 1
ATOM 783 C C . HIS A 1 100 ? 18.649 -5.775 -16.423 1.00 46.94 100 HIS A C 1
ATOM 785 O O . HIS A 1 100 ? 19.053 -5.750 -15.239 1.00 46.94 100 HIS A O 1
#

Radius of gyration: 14.21 Å; Cα contacts (8 Å, |Δi|>4): 77; chains: 1; bounding box: 38×28×34 Å

Foldseek 3Di:
DPDDDDDDPQQVVLLVVLVVQLVVLVPDPDLVVSLVVLQQLLLLLCVVVPPPPPPDDPVPNNHDPVSSVSLVSHDPVSSVVSNVVSVVVNVVSVVVVVVD

InterPro domains:
  IPR037689 BAG family molecular chaperone regulator 2 [PTHR12334] (2-98)

pLDDT: mean 85.27, std 18.29, range [40.16, 98.44]